Protein AF-A7ILD5-F1 (afdb_monomer_lite)

Organism: Xanthobacter autotrophicus (strain ATCC BAA-1158 / Py2) (NCBI:txid78245)

Sequence (95 aa):
MHHLMLKEKRTEIEAPMATAVENRMMDGTPFTYSGLAAVSEAAGGDEARDRVADRTIQKWRRRGWISFRRIKREVVWSLTAEGEDEKERREAAHG

Secondary structure (DSSP, 8-state):
--SSHHHHHHHHHHHHHHHHHHHHHHT-S-EEHHHHHHHHHHTT--GGGHHHHHHHHHHHHHTTSEEEEEETTEEEEEE-HHHHHHHHHHHHHH-

Structure (mmCIF, N/CA/C/O backbone):
data_AF-A7ILD5-F1
#
_entry.id   AF-A7ILD5-F1
#
loop_
_atom_site.group_PDB
_atom_site.id
_atom_site.type_symbol
_atom_site.label_atom_id
_atom_site.label_alt_id
_atom_site.label_comp_id
_atom_site.label_asym_id
_atom_site.label_entity_id
_atom_site.label_seq_id
_atom_site.pdbx_PDB_ins_code
_atom_site.Cartn_x
_atom_site.Cartn_y
_atom_site.Cartn_z
_atom_site.occupancy
_atom_site.B_iso_or_equiv
_atom_site.auth_seq_id
_atom_site.auth_comp_id
_atom_site.auth_asym_id
_atom_site.auth_atom_id
_atom_site.pdbx_PDB_model_num
ATOM 1 N N . MET A 1 1 ? 38.607 -9.616 -6.667 1.00 45.22 1 MET A N 1
ATOM 2 C CA . MET A 1 1 ? 37.728 -8.496 -7.067 1.00 45.22 1 MET A CA 1
ATOM 3 C C . MET A 1 1 ? 36.529 -9.008 -7.876 1.00 45.22 1 MET A C 1
ATOM 5 O O . MET A 1 1 ? 36.463 -8.783 -9.070 1.00 45.22 1 MET A O 1
ATOM 9 N N . HIS A 1 2 ? 35.591 -9.736 -7.261 1.00 48.38 2 HIS A N 1
ATOM 10 C CA . HIS A 1 2 ? 34.419 -10.301 -7.969 1.00 48.38 2 HIS A CA 1
ATOM 11 C C . HIS A 1 2 ? 33.081 -9.942 -7.293 1.00 48.38 2 HIS A C 1
ATOM 13 O O . HIS A 1 2 ? 32.031 -10.438 -7.678 1.00 48.38 2 HIS A O 1
ATOM 19 N N . HIS A 1 3 ? 33.108 -9.077 -6.271 1.00 48.72 3 HIS A N 1
ATOM 20 C CA . HIS A 1 3 ? 31.947 -8.788 -5.420 1.00 48.72 3 HIS A CA 1
ATOM 21 C C . HIS A 1 3 ? 31.323 -7.399 -5.664 1.00 48.72 3 HIS A C 1
ATOM 23 O O . HIS A 1 3 ? 30.252 -7.112 -5.138 1.00 48.72 3 HIS A O 1
ATOM 29 N N . LEU A 1 4 ? 31.963 -6.534 -6.467 1.00 50.38 4 LEU A N 1
ATOM 30 C CA . LEU A 1 4 ? 31.454 -5.182 -6.744 1.00 50.38 4 LEU A CA 1
ATOM 31 C C . LEU A 1 4 ? 30.505 -5.105 -7.956 1.00 50.38 4 LEU A C 1
ATOM 33 O O . LEU A 1 4 ? 29.567 -4.321 -7.918 1.00 50.38 4 LEU A O 1
ATOM 37 N N . MET A 1 5 ? 30.664 -5.953 -8.980 1.00 51.47 5 MET A N 1
ATOM 38 C CA . MET A 1 5 ? 29.894 -5.836 -10.238 1.00 51.47 5 MET A CA 1
ATOM 39 C C . MET A 1 5 ? 28.457 -6.398 -10.205 1.00 51.47 5 MET A C 1
ATOM 41 O O . MET A 1 5 ? 27.722 -6.262 -11.178 1.00 51.47 5 MET A O 1
ATOM 45 N N . LEU A 1 6 ? 28.016 -7.014 -9.101 1.00 51.62 6 LEU A N 1
ATOM 46 C CA . LEU A 1 6 ? 26.640 -7.529 -8.950 1.00 51.62 6 LEU A CA 1
ATOM 47 C C . LEU A 1 6 ? 25.679 -6.540 -8.270 1.00 51.62 6 LEU A C 1
ATOM 49 O O . LEU A 1 6 ? 24.472 -6.785 -8.253 1.00 51.62 6 LEU A O 1
ATOM 53 N N . LYS A 1 7 ? 26.185 -5.443 -7.689 1.00 47.06 7 LYS A N 1
ATOM 54 C CA . LYS A 1 7 ? 25.333 -4.449 -7.015 1.00 47.06 7 LYS A CA 1
ATOM 55 C C . LYS A 1 7 ? 24.646 -3.514 -8.006 1.00 47.06 7 LYS A C 1
ATOM 57 O O . LYS A 1 7 ? 23.460 -3.265 -7.843 1.00 47.06 7 LYS A O 1
ATOM 62 N N . GLU A 1 8 ? 25.346 -3.086 -9.054 1.00 45.44 8 GLU A N 1
ATOM 63 C CA . GLU A 1 8 ? 24.837 -2.077 -9.996 1.00 45.44 8 GLU A CA 1
ATOM 64 C C . GLU A 1 8 ? 23.656 -2.589 -10.836 1.00 45.44 8 GLU A C 1
ATOM 66 O O . GLU A 1 8 ? 22.636 -1.909 -10.935 1.00 45.44 8 GLU A O 1
ATOM 71 N N . LYS A 1 9 ? 23.707 -3.840 -11.319 1.00 44.94 9 LYS A N 1
ATOM 72 C CA . LYS A 1 9 ? 22.585 -4.452 -12.061 1.00 44.94 9 LYS A CA 1
ATOM 73 C C . LYS A 1 9 ? 21.360 -4.789 -11.202 1.00 44.94 9 LYS A C 1
ATOM 75 O O . LYS A 1 9 ? 20.265 -4.925 -11.740 1.00 44.94 9 LYS A O 1
ATOM 80 N N . ARG A 1 10 ? 21.516 -4.951 -9.881 1.00 50.50 10 ARG A N 1
ATOM 81 C CA . ARG A 1 10 ? 20.390 -5.241 -8.970 1.00 50.50 10 ARG A CA 1
ATOM 82 C C . ARG A 1 10 ? 19.484 -4.025 -8.795 1.00 50.50 10 ARG A C 1
ATOM 84 O O . ARG A 1 10 ? 18.268 -4.170 -8.785 1.00 50.50 10 ARG A O 1
ATOM 91 N N . THR A 1 11 ? 20.079 -2.841 -8.710 1.00 51.59 11 THR A N 1
ATOM 92 C CA . THR A 1 11 ? 19.379 -1.577 -8.459 1.00 51.59 11 THR A CA 1
ATOM 93 C C . THR A 1 11 ? 18.482 -1.137 -9.611 1.00 51.59 11 THR A C 1
ATOM 95 O O . THR A 1 11 ? 17.367 -0.684 -9.364 1.00 51.59 11 THR A O 1
ATOM 98 N N . GLU A 1 12 ? 18.926 -1.301 -10.858 1.00 52.22 12 GLU A N 1
ATOM 99 C CA . GLU A 1 12 ? 18.205 -0.756 -12.018 1.00 52.22 12 GLU A CA 1
ATOM 100 C C . GLU A 1 12 ? 16.913 -1.502 -12.351 1.00 52.22 12 GLU A C 1
ATOM 102 O O . GLU A 1 12 ? 15.983 -0.881 -12.851 1.00 52.22 12 GLU A O 1
ATOM 107 N N . ILE A 1 13 ? 16.816 -2.803 -12.049 1.00 52.28 13 ILE A N 1
ATOM 108 C CA . ILE A 1 13 ? 15.582 -3.568 -12.294 1.00 52.28 13 ILE A CA 1
ATOM 109 C C . ILE A 1 13 ? 14.670 -3.580 -11.057 1.00 52.28 13 ILE A C 1
ATOM 111 O O . ILE A 1 13 ? 13.449 -3.615 -11.181 1.00 52.28 13 ILE A O 1
ATOM 115 N N . GLU A 1 14 ? 15.237 -3.504 -9.849 1.00 54.88 14 GLU A N 1
ATOM 116 C CA . GLU A 1 14 ? 14.457 -3.448 -8.606 1.00 54.88 14 GLU A CA 1
ATOM 117 C C . GLU A 1 14 ? 13.728 -2.104 -8.439 1.00 54.88 14 GLU A C 1
ATOM 119 O O . GLU A 1 14 ? 12.598 -2.087 -7.953 1.00 54.88 14 GLU A O 1
ATOM 124 N N . ALA A 1 15 ? 14.321 -0.996 -8.900 1.00 60.78 15 ALA A N 1
ATOM 125 C CA . ALA A 1 15 ? 13.708 0.331 -8.856 1.00 60.78 15 ALA A CA 1
ATOM 126 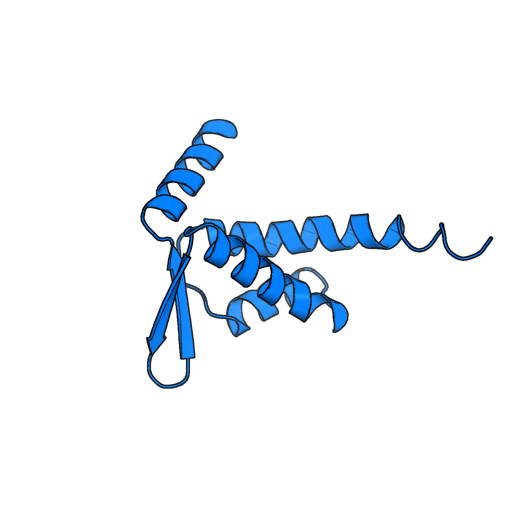C C . ALA A 1 15 ? 12.368 0.438 -9.625 1.00 60.78 15 ALA A C 1
ATOM 128 O O . ALA A 1 15 ? 11.376 0.799 -8.995 1.00 60.78 15 ALA A O 1
ATOM 129 N N . PRO A 1 16 ? 12.257 0.097 -10.927 1.00 60.66 16 PRO A N 1
ATOM 130 C CA . PRO A 1 16 ? 10.998 0.218 -11.669 1.00 60.66 16 PRO A CA 1
ATOM 131 C C . PRO A 1 16 ? 9.899 -0.717 -11.144 1.00 60.66 16 PRO A C 1
ATOM 133 O O . PRO A 1 16 ? 8.724 -0.356 -11.159 1.00 60.66 16 PRO A O 1
ATOM 136 N N . MET A 1 17 ? 10.263 -1.892 -10.622 1.00 61.97 17 MET A N 1
ATOM 137 C CA . MET A 1 17 ? 9.304 -2.844 -10.044 1.00 61.97 17 MET A CA 1
ATOM 138 C C . MET A 1 17 ? 8.784 -2.391 -8.684 1.00 61.97 17 MET A C 1
ATOM 140 O O . MET A 1 17 ? 7.580 -2.459 -8.430 1.00 61.97 17 MET A O 1
ATOM 144 N N . ALA A 1 18 ? 9.672 -1.885 -7.822 1.00 72.06 18 ALA A N 1
ATOM 145 C CA . ALA A 1 18 ? 9.269 -1.245 -6.577 1.00 72.06 18 ALA A CA 1
ATOM 146 C C . ALA A 1 18 ? 8.329 -0.066 -6.858 1.00 72.06 18 ALA A C 1
ATOM 148 O O . ALA A 1 18 ? 7.312 0.058 -6.183 1.00 72.06 18 ALA A O 1
ATOM 149 N N . THR A 1 19 ? 8.601 0.722 -7.901 1.00 82.38 19 THR A N 1
ATOM 150 C CA . THR A 1 19 ? 7.723 1.812 -8.339 1.00 82.38 19 THR A CA 1
ATOM 151 C C . THR A 1 19 ? 6.355 1.311 -8.805 1.00 82.38 19 THR A C 1
ATOM 153 O O . THR A 1 19 ? 5.350 1.887 -8.413 1.00 82.38 19 THR A O 1
ATOM 156 N N . ALA A 1 20 ? 6.263 0.221 -9.575 1.00 88.25 20 ALA A N 1
ATOM 157 C CA . ALA A 1 20 ? 4.969 -0.316 -10.018 1.00 88.25 20 ALA A CA 1
ATOM 158 C C . ALA A 1 20 ? 4.089 -0.793 -8.844 1.00 88.25 20 ALA A C 1
ATOM 160 O O . ALA A 1 20 ? 2.899 -0.481 -8.787 1.00 88.25 20 ALA A O 1
ATOM 161 N N . VAL A 1 21 ? 4.682 -1.505 -7.879 1.00 90.50 21 VAL A N 1
ATOM 162 C CA . VAL A 1 21 ? 3.984 -1.949 -6.661 1.00 90.50 21 VAL A CA 1
ATOM 163 C C . VAL A 1 21 ? 3.609 -0.759 -5.777 1.00 90.50 21 VAL A C 1
ATOM 165 O O . VAL A 1 21 ? 2.475 -0.687 -5.310 1.00 90.50 21 VAL A O 1
ATOM 168 N N . GLU A 1 22 ? 4.529 0.185 -5.557 1.00 91.81 22 GLU A N 1
ATOM 169 C CA . GLU A 1 22 ? 4.249 1.392 -4.772 1.00 91.81 22 GLU A CA 1
ATOM 170 C C . GLU A 1 22 ? 3.147 2.239 -5.425 1.00 91.81 22 GLU A C 1
ATOM 172 O O . GLU A 1 22 ? 2.257 2.696 -4.715 1.00 91.81 22 GLU A O 1
ATOM 177 N N . ASN A 1 23 ? 3.130 2.371 -6.755 1.00 92.12 23 ASN A N 1
ATOM 178 C CA . ASN A 1 23 ? 2.064 3.063 -7.484 1.00 92.12 23 ASN A CA 1
ATOM 179 C C . ASN A 1 23 ? 0.716 2.358 -7.311 1.00 92.12 23 ASN A C 1
ATOM 181 O O . ASN A 1 23 ? -0.278 3.016 -7.017 1.00 92.12 23 ASN A O 1
ATOM 185 N N . ARG A 1 24 ? 0.681 1.022 -7.426 1.00 94.06 24 ARG A N 1
ATOM 186 C CA . ARG A 1 24 ? -0.544 0.248 -7.181 1.00 94.06 24 ARG A CA 1
ATOM 187 C C . ARG A 1 24 ? -1.050 0.432 -5.754 1.00 94.06 24 ARG A C 1
ATOM 189 O O . ARG A 1 24 ? -2.248 0.513 -5.546 1.00 94.06 24 ARG A O 1
ATOM 196 N N . MET A 1 25 ? -0.171 0.481 -4.760 1.00 94.75 25 MET A N 1
ATOM 197 C CA . MET A 1 25 ? -0.594 0.701 -3.374 1.00 94.75 25 MET A CA 1
ATOM 198 C C . MET A 1 25 ? -1.039 2.150 -3.125 1.00 94.75 25 MET A C 1
ATOM 200 O O . MET A 1 25 ? -1.905 2.375 -2.283 1.00 94.75 25 MET A O 1
ATOM 204 N N . MET A 1 26 ? -0.459 3.117 -3.845 1.00 94.25 26 MET A N 1
ATOM 205 C CA . MET A 1 26 ? -0.762 4.544 -3.701 1.00 94.25 26 MET A CA 1
ATOM 206 C C . MET A 1 26 ? -2.038 4.973 -4.432 1.00 94.25 26 MET A C 1
ATOM 208 O O . MET A 1 26 ? -2.553 6.050 -4.161 1.00 94.25 26 MET A O 1
ATOM 212 N N . ASP A 1 27 ? -2.591 4.147 -5.325 1.00 92.00 27 ASP A N 1
ATOM 213 C CA . ASP A 1 27 ? -3.863 4.466 -5.989 1.00 92.00 27 ASP A CA 1
ATOM 214 C C . ASP A 1 27 ? -5.050 4.566 -5.001 1.00 92.00 27 ASP A C 1
ATOM 216 O O . ASP A 1 27 ? -6.068 5.198 -5.293 1.00 92.00 27 ASP A O 1
ATOM 220 N N . GLY A 1 28 ? -4.894 4.012 -3.793 1.00 90.56 28 GLY A N 1
ATOM 221 C CA . GLY A 1 28 ? -5.875 4.033 -2.704 1.00 90.56 28 GLY A CA 1
ATOM 222 C C . GLY A 1 28 ? -6.956 2.958 -2.809 1.00 90.56 28 GLY A C 1
ATOM 223 O O . GLY A 1 28 ? -7.721 2.739 -1.868 1.00 90.56 28 GLY A O 1
ATOM 224 N N . THR A 1 29 ? -7.006 2.210 -3.910 1.00 95.12 29 THR A N 1
ATOM 225 C CA . THR A 1 29 ? -7.903 1.065 -4.035 1.00 95.12 29 THR A CA 1
ATOM 226 C 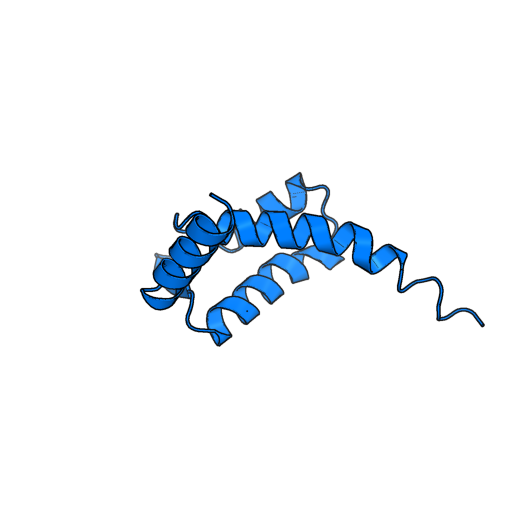C . THR A 1 29 ? -7.392 -0.105 -3.190 1.00 95.12 29 THR A C 1
ATOM 228 O O . THR A 1 29 ? -6.198 -0.428 -3.233 1.00 95.12 29 THR A O 1
ATOM 231 N N . PRO A 1 30 ? -8.272 -0.797 -2.439 1.00 96.44 30 PRO A N 1
ATOM 232 C CA . PRO A 1 30 ? -7.866 -1.958 -1.661 1.00 96.44 30 PRO A CA 1
ATOM 233 C C . PRO A 1 30 ? -7.171 -3.022 -2.516 1.00 96.44 30 PRO A C 1
ATOM 235 O O . PRO A 1 30 ? -7.520 -3.241 -3.680 1.00 96.44 30 PRO A O 1
ATOM 238 N N . PHE A 1 31 ? -6.194 -3.708 -1.930 1.00 95.62 31 PHE A N 1
ATOM 239 C CA . PHE A 1 31 ? -5.364 -4.682 -2.635 1.00 95.62 31 PHE A CA 1
ATOM 240 C C . PHE A 1 31 ? -5.074 -5.913 -1.776 1.00 95.62 31 PHE A C 1
ATOM 242 O O . PHE A 1 31 ? -5.161 -5.896 -0.549 1.00 95.62 31 PHE A O 1
ATOM 249 N N . THR A 1 32 ? -4.706 -7.009 -2.430 1.00 95.44 32 THR A N 1
ATOM 250 C CA . THR A 1 32 ? -4.259 -8.250 -1.788 1.00 95.44 32 THR A CA 1
ATOM 251 C C . THR A 1 32 ? -2.795 -8.504 -2.123 1.00 95.44 32 THR A C 1
ATOM 253 O O . THR A 1 32 ? -2.259 -7.948 -3.083 1.00 95.44 32 THR A O 1
ATOM 256 N N . TYR A 1 33 ? -2.139 -9.376 -1.354 1.00 92.44 33 TYR A N 1
ATOM 257 C CA . TYR A 1 33 ? -0.779 -9.809 -1.686 1.00 92.44 33 TYR A CA 1
ATOM 258 C C . TYR A 1 33 ? -0.712 -10.436 -3.085 1.00 92.44 33 TYR A C 1
ATOM 260 O O . TYR A 1 33 ? 0.159 -10.077 -3.868 1.00 92.44 33 TYR A O 1
ATOM 268 N N . SER A 1 34 ? -1.660 -11.316 -3.425 1.00 90.50 34 SER A N 1
ATOM 269 C CA . SER A 1 34 ? -1.711 -11.950 -4.746 1.00 90.50 34 SER A CA 1
ATOM 270 C C . SER A 1 34 ? -1.895 -10.932 -5.873 1.00 90.50 34 SER A C 1
ATOM 272 O O . SER A 1 34 ? -1.258 -11.058 -6.914 1.00 90.50 34 SER A O 1
ATOM 274 N N . GLY A 1 35 ? -2.700 -9.887 -5.654 1.00 91.81 35 GLY A N 1
ATOM 275 C CA . GLY A 1 35 ? -2.843 -8.787 -6.607 1.00 91.81 35 GLY A CA 1
ATOM 276 C C . GLY A 1 35 ? -1.535 -8.022 -6.827 1.00 91.81 35 GLY A C 1
ATOM 277 O O . GLY A 1 35 ? -1.179 -7.739 -7.967 1.00 91.81 35 GLY A O 1
ATOM 278 N N . LEU A 1 36 ? -0.783 -7.732 -5.760 1.00 90.88 36 LEU A N 1
ATOM 279 C CA . LEU A 1 36 ? 0.529 -7.083 -5.885 1.00 90.88 36 LEU A CA 1
ATOM 280 C C . LEU A 1 36 ? 1.585 -7.991 -6.524 1.00 90.88 36 LEU A C 1
ATOM 282 O O . LEU A 1 36 ? 2.414 -7.503 -7.289 1.00 90.88 36 LEU A O 1
ATOM 286 N N . ALA A 1 37 ? 1.548 -9.295 -6.243 1.00 87.38 37 ALA A N 1
ATOM 287 C CA . ALA A 1 37 ? 2.425 -10.269 -6.884 1.00 87.38 37 ALA A CA 1
ATOM 288 C C . ALA A 1 37 ? 2.196 -10.295 -8.405 1.00 87.38 37 ALA A C 1
ATOM 290 O O . ALA A 1 37 ? 3.157 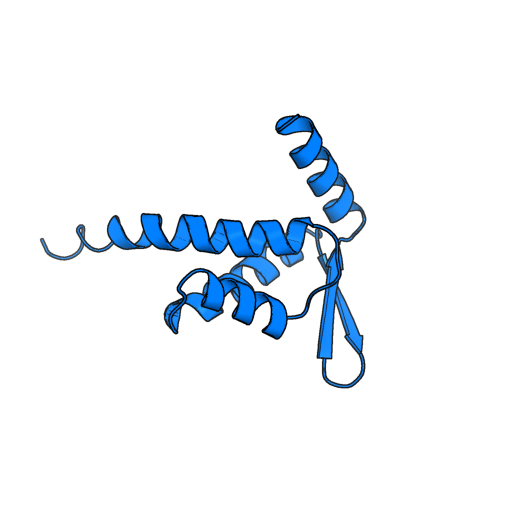-10.194 -9.160 1.00 87.38 37 ALA A O 1
ATOM 291 N N . ALA A 1 38 ? 0.936 -10.281 -8.856 1.00 87.62 38 ALA A N 1
ATOM 292 C CA . ALA A 1 38 ? 0.600 -10.205 -10.280 1.00 87.62 38 ALA A CA 1
ATOM 293 C C . ALA A 1 38 ? 1.077 -8.896 -10.943 1.00 87.62 38 ALA A C 1
ATOM 295 O O . ALA A 1 38 ? 1.570 -8.914 -12.069 1.00 87.62 38 ALA A O 1
ATOM 296 N N . VAL A 1 39 ? 0.988 -7.754 -10.246 1.00 88.31 39 VAL A N 1
ATOM 297 C CA . VAL A 1 39 ? 1.554 -6.476 -10.730 1.00 88.31 39 VAL A CA 1
ATOM 298 C C . VAL A 1 39 ? 3.074 -6.569 -10.873 1.00 88.31 39 VAL A C 1
ATOM 300 O O . VAL A 1 39 ? 3.636 -6.109 -11.867 1.00 88.31 39 VAL A O 1
ATOM 303 N N . SER A 1 40 ? 3.744 -7.188 -9.900 1.00 83.81 40 SER A N 1
ATOM 304 C CA . SER A 1 40 ? 5.188 -7.418 -9.956 1.00 83.81 40 SER A CA 1
ATOM 305 C C . SER A 1 40 ? 5.581 -8.371 -11.092 1.00 83.81 40 SER A C 1
ATOM 307 O O . SER A 1 40 ? 6.617 -8.164 -11.721 1.00 83.81 40 SER A O 1
ATOM 309 N N . GLU A 1 41 ? 4.782 -9.404 -11.360 1.00 81.94 41 GLU A N 1
ATOM 310 C CA . GLU A 1 41 ? 4.991 -10.353 -12.458 1.00 81.94 41 GLU A CA 1
ATOM 311 C C . GLU A 1 41 ? 4.840 -9.662 -13.818 1.00 81.94 41 GLU A C 1
ATOM 313 O O . GLU A 1 41 ? 5.746 -9.740 -14.648 1.00 81.94 41 GLU A O 1
ATOM 318 N N . ALA A 1 42 ? 3.762 -8.895 -14.012 1.00 82.38 42 ALA A N 1
ATOM 319 C CA . ALA A 1 42 ? 3.501 -8.147 -15.244 1.00 82.38 42 ALA A CA 1
ATOM 320 C C . ALA A 1 42 ? 4.581 -7.095 -15.557 1.00 82.38 42 ALA A C 1
ATOM 322 O O . ALA A 1 42 ? 4.851 -6.810 -16.722 1.00 82.38 42 ALA A O 1
ATOM 323 N N . ALA A 1 43 ? 5.248 -6.558 -14.531 1.00 78.81 43 ALA A N 1
ATOM 324 C CA . ALA A 1 43 ? 6.413 -5.686 -14.682 1.00 78.81 43 ALA A CA 1
ATOM 325 C C . ALA A 1 43 ? 7.710 -6.441 -15.074 1.00 78.81 43 ALA A C 1
ATOM 327 O O . ALA A 1 43 ? 8.787 -5.843 -15.095 1.00 78.81 43 ALA A O 1
ATOM 328 N N . GLY A 1 44 ? 7.623 -7.744 -15.378 1.00 73.25 44 GLY A N 1
ATOM 329 C CA . GLY A 1 44 ? 8.730 -8.611 -15.791 1.00 73.25 44 GLY A CA 1
ATOM 330 C C . GLY A 1 44 ? 9.401 -9.367 -14.639 1.00 73.25 44 GLY A C 1
ATOM 331 O O . GLY A 1 44 ? 10.619 -9.536 -14.666 1.00 73.25 44 GLY A O 1
ATOM 332 N N . GLY A 1 45 ? 8.646 -9.739 -13.597 1.00 61.72 45 GLY A N 1
ATOM 333 C CA . GLY A 1 45 ? 9.119 -10.343 -12.338 1.00 61.72 45 GLY A CA 1
ATOM 334 C C . GLY A 1 45 ? 9.698 -11.773 -12.433 1.00 61.72 45 GLY A C 1
ATOM 335 O O . GLY A 1 45 ? 9.410 -12.500 -13.368 1.00 61.72 45 GLY A O 1
ATOM 336 N N . ASP A 1 46 ? 10.517 -12.158 -11.443 1.00 65.62 46 ASP A N 1
ATOM 337 C CA . ASP A 1 46 ? 11.110 -13.497 -11.203 1.00 65.62 46 ASP A CA 1
ATOM 338 C C . ASP A 1 46 ? 11.143 -13.750 -9.672 1.00 65.62 46 ASP A C 1
ATOM 340 O O . ASP A 1 46 ? 10.984 -12.800 -8.902 1.00 65.62 46 ASP A O 1
ATOM 344 N N . GLU A 1 47 ? 11.385 -14.981 -9.213 1.00 56.06 47 GLU A N 1
ATOM 345 C CA . GLU A 1 47 ? 11.231 -15.522 -7.843 1.00 56.06 47 GLU A CA 1
ATOM 346 C C . GLU A 1 47 ? 11.860 -14.661 -6.716 1.00 56.06 47 GLU A C 1
ATOM 348 O O . GLU A 1 47 ? 11.354 -14.577 -5.595 1.00 56.06 47 GLU A O 1
ATOM 353 N N . ALA A 1 48 ? 12.941 -13.922 -7.000 1.00 59.25 48 ALA A N 1
ATOM 354 C CA . ALA A 1 48 ? 13.552 -12.976 -6.055 1.00 59.25 48 ALA A CA 1
ATOM 355 C C . ALA A 1 48 ? 12.674 -11.740 -5.737 1.00 59.25 48 ALA A C 1
ATOM 357 O O . ALA A 1 48 ? 12.991 -10.983 -4.811 1.00 59.25 48 ALA A O 1
ATOM 358 N N . ARG A 1 49 ? 11.590 -11.520 -6.492 1.00 59.50 49 ARG A N 1
ATOM 359 C CA . ARG A 1 49 ? 10.774 -10.295 -6.514 1.00 59.50 49 ARG A CA 1
ATOM 360 C C . ARG A 1 49 ? 9.398 -10.430 -5.868 1.00 59.50 49 ARG A C 1
ATOM 362 O O . ARG A 1 49 ? 8.834 -9.398 -5.524 1.00 59.50 49 ARG A O 1
ATOM 369 N N . ASP A 1 50 ? 8.954 -11.631 -5.504 1.00 63.34 50 ASP A N 1
ATOM 370 C CA . ASP A 1 50 ? 7.879 -11.817 -4.505 1.00 63.34 50 ASP A CA 1
ATOM 371 C C . ASP A 1 50 ? 8.217 -11.097 -3.187 1.00 63.34 50 ASP A C 1
ATOM 373 O O . ASP A 1 50 ? 7.369 -10.530 -2.493 1.00 63.34 50 ASP A O 1
ATOM 377 N N . ARG A 1 51 ? 9.519 -10.986 -2.899 1.00 79.44 51 ARG A N 1
ATOM 378 C CA . ARG A 1 51 ? 10.042 -10.179 -1.795 1.00 79.44 51 ARG A CA 1
ATOM 379 C C . ARG A 1 51 ? 9.823 -8.681 -1.981 1.00 79.44 51 ARG A C 1
ATOM 381 O O . ARG A 1 51 ? 9.929 -7.959 -1.002 1.00 79.44 51 ARG A O 1
ATOM 388 N N . VAL A 1 52 ? 9.615 -8.161 -3.191 1.00 84.38 52 VAL A N 1
ATOM 389 C CA . VAL A 1 52 ? 9.334 -6.729 -3.411 1.00 84.38 52 VAL A CA 1
ATOM 390 C C . VAL A 1 52 ? 7.952 -6.398 -2.863 1.00 84.38 52 VAL A C 1
ATOM 392 O O . VAL A 1 52 ? 7.863 -5.516 -2.017 1.00 84.38 52 VAL A O 1
ATOM 395 N N . ALA A 1 53 ? 6.910 -7.144 -3.246 1.00 88.38 53 ALA A N 1
ATOM 396 C CA . ALA A 1 53 ? 5.558 -6.932 -2.726 1.00 88.38 53 ALA A CA 1
ATOM 397 C C . ALA A 1 53 ? 5.520 -7.032 -1.192 1.00 88.38 53 ALA A C 1
ATOM 399 O O . ALA A 1 53 ? 5.045 -6.113 -0.521 1.00 88.38 53 ALA A O 1
ATOM 400 N N . ASP A 1 54 ? 6.106 -8.093 -0.628 1.00 89.94 54 ASP A N 1
ATOM 401 C CA . ASP A 1 54 ? 6.175 -8.278 0.826 1.00 89.94 54 ASP A CA 1
ATOM 402 C C . ASP A 1 54 ? 6.986 -7.168 1.525 1.00 89.94 54 ASP A C 1
ATOM 404 O O . ASP A 1 54 ? 6.505 -6.552 2.479 1.00 89.94 54 ASP A O 1
ATOM 408 N N . ARG A 1 55 ? 8.183 -6.817 1.025 1.00 90.62 55 ARG A N 1
ATOM 409 C CA . ARG A 1 55 ? 8.996 -5.730 1.610 1.00 90.62 55 ARG A CA 1
ATOM 410 C C . ARG A 1 55 ? 8.282 -4.385 1.549 1.00 90.62 55 ARG A C 1
ATOM 412 O O . ARG A 1 55 ? 8.375 -3.620 2.513 1.00 90.62 55 ARG A O 1
ATOM 419 N N . THR A 1 56 ? 7.576 -4.090 0.460 1.00 92.06 56 THR A N 1
ATOM 420 C CA . THR A 1 56 ? 6.825 -2.840 0.313 1.00 92.06 56 THR A CA 1
ATOM 421 C C . THR A 1 56 ? 5.641 -2.803 1.277 1.00 92.06 56 THR A C 1
ATOM 423 O O . THR A 1 56 ? 5.518 -1.830 2.024 1.00 92.06 56 THR A O 1
ATOM 426 N N . ILE A 1 57 ? 4.857 -3.885 1.380 1.00 93.88 57 ILE A N 1
ATOM 427 C CA . ILE A 1 57 ? 3.786 -4.013 2.384 1.00 93.88 57 ILE A CA 1
ATOM 428 C C . ILE A 1 57 ? 4.346 -3.800 3.795 1.00 93.88 57 ILE A C 1
ATOM 430 O O . ILE A 1 57 ? 3.831 -2.981 4.556 1.00 93.88 57 ILE A O 1
ATOM 434 N N . GLN A 1 58 ? 5.433 -4.482 4.157 1.00 94.88 58 GLN A N 1
ATOM 435 C CA . GLN A 1 58 ? 6.032 -4.352 5.487 1.00 94.88 58 GLN A CA 1
ATOM 436 C C . GLN A 1 58 ? 6.585 -2.947 5.753 1.00 94.88 58 GLN A C 1
ATOM 438 O O . GLN A 1 58 ? 6.516 -2.455 6.881 1.00 94.88 58 GLN A O 1
ATOM 443 N N . LYS A 1 59 ? 7.155 -2.284 4.742 1.00 94.62 59 LYS A N 1
ATOM 444 C CA . LYS A 1 59 ? 7.623 -0.893 4.833 1.00 94.62 59 LYS A CA 1
ATOM 445 C C . LYS A 1 59 ? 6.454 0.056 5.097 1.00 94.62 59 LYS A C 1
ATOM 447 O O . LYS A 1 59 ? 6.537 0.844 6.032 1.00 94.62 59 LYS A O 1
ATOM 452 N N . TRP A 1 60 ? 5.376 -0.037 4.325 1.00 96.06 60 TRP A N 1
ATOM 453 C CA . TRP A 1 60 ? 4.219 0.855 4.449 1.00 96.06 60 TRP A CA 1
ATOM 454 C C . TRP A 1 60 ? 3.438 0.603 5.735 1.00 96.06 60 TRP A C 1
ATOM 456 O O . TRP A 1 60 ? 3.072 1.546 6.430 1.00 96.06 60 TRP A O 1
ATOM 466 N N . ARG A 1 61 ? 3.286 -0.665 6.130 1.00 96.31 61 ARG A N 1
ATOM 467 C CA . ARG A 1 61 ? 2.673 -1.030 7.410 1.00 96.31 61 ARG A CA 1
ATOM 468 C C . ARG A 1 61 ? 3.447 -0.457 8.597 1.00 96.31 61 ARG A C 1
ATOM 470 O O . ARG A 1 61 ? 2.837 0.059 9.523 1.00 96.31 61 ARG A O 1
ATOM 477 N N . ARG A 1 62 ? 4.785 -0.521 8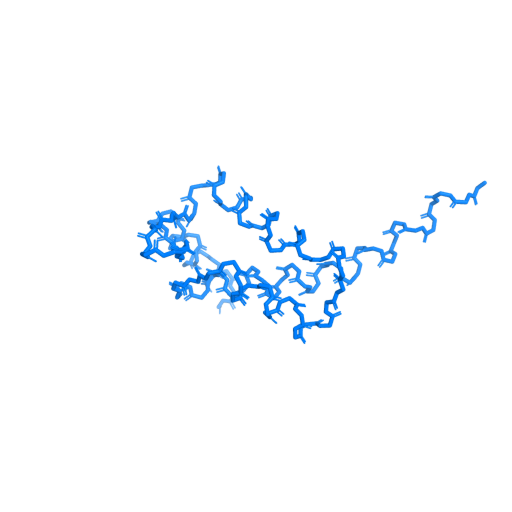.577 1.00 97.06 62 ARG A N 1
ATOM 478 C CA . ARG A 1 62 ? 5.629 0.085 9.628 1.00 97.06 62 ARG A CA 1
ATOM 479 C C . ARG A 1 62 ? 5.516 1.608 9.686 1.00 97.06 62 ARG A C 1
ATOM 481 O O . ARG A 1 62 ? 5.778 2.175 10.737 1.00 97.06 62 ARG A O 1
ATOM 488 N N . ARG A 1 63 ? 5.150 2.249 8.575 1.00 95.50 63 ARG A N 1
ATOM 489 C CA . ARG A 1 63 ? 4.905 3.694 8.491 1.00 95.50 63 ARG A CA 1
ATOM 490 C C . ARG A 1 63 ? 3.489 4.102 8.894 1.00 95.50 63 ARG A C 1
ATOM 492 O O . ARG A 1 63 ? 3.223 5.289 8.893 1.00 95.50 63 ARG A O 1
ATOM 499 N N . GLY A 1 64 ? 2.600 3.151 9.183 1.00 97.38 64 GLY A N 1
ATOM 500 C CA . GLY A 1 64 ? 1.201 3.443 9.504 1.00 97.38 64 GLY A CA 1
ATOM 501 C C . GLY A 1 64 ? 0.308 3.708 8.289 1.00 97.38 64 GLY A C 1
ATOM 502 O O . GLY A 1 64 ? -0.898 3.826 8.454 1.00 97.38 64 GLY A O 1
ATOM 503 N N . TRP A 1 65 ? 0.849 3.701 7.065 1.00 97.81 65 TRP A N 1
ATOM 504 C CA . TRP A 1 65 ? 0.129 4.102 5.844 1.00 97.81 65 TRP A CA 1
ATOM 505 C C . TRP A 1 65 ? -0.927 3.107 5.367 1.00 97.81 65 TRP A C 1
ATOM 507 O O . TRP A 1 65 ? -1.821 3.469 4.611 1.00 97.81 65 TRP A O 1
ATOM 517 N N . ILE A 1 66 ? -0.826 1.842 5.778 1.00 98.12 66 ILE A N 1
ATOM 518 C CA . ILE A 1 66 ? -1.794 0.802 5.419 1.00 98.12 66 ILE A CA 1
ATOM 519 C C . ILE A 1 66 ? -2.205 -0.015 6.632 1.00 98.12 66 ILE A C 1
ATOM 521 O O . ILE A 1 66 ? -1.421 -0.263 7.551 1.00 98.12 66 ILE A O 1
ATOM 525 N N . SER A 1 67 ? -3.432 -0.516 6.577 1.00 97.50 67 SER A N 1
ATOM 526 C CA . SER A 1 67 ? -3.969 -1.505 7.507 1.00 97.50 67 SER A CA 1
ATOM 527 C C . SER A 1 67 ? -4.533 -2.691 6.730 1.00 97.50 67 SER A C 1
ATOM 529 O O . SER A 1 67 ? -4.698 -2.614 5.512 1.00 97.50 67 SER A O 1
ATOM 531 N N . PHE A 1 68 ? -4.803 -3.803 7.416 1.00 97.12 68 PHE A N 1
ATOM 532 C CA . PHE A 1 68 ? -5.444 -4.955 6.792 1.00 97.12 68 PHE A CA 1
ATOM 533 C C . PHE A 1 68 ? -6.720 -5.361 7.511 1.00 97.12 68 PHE A C 1
ATOM 535 O O . PHE A 1 68 ? -6.851 -5.226 8.729 1.00 97.12 68 PHE A O 1
ATOM 542 N N . ARG A 1 69 ? -7.627 -5.959 6.745 1.00 96.69 69 ARG A N 1
ATOM 543 C CA . ARG A 1 69 ? -8.758 -6.734 7.248 1.00 96.69 69 ARG A CA 1
ATOM 544 C C . ARG A 1 69 ? -8.700 -8.137 6.661 1.00 96.69 69 ARG A C 1
ATOM 546 O O . ARG A 1 69 ? -8.293 -8.333 5.518 1.00 96.69 69 ARG A O 1
ATOM 553 N N . ARG A 1 70 ? -9.101 -9.130 7.454 1.00 96.50 70 ARG A N 1
ATOM 554 C CA . ARG A 1 70 ? -9.275 -10.504 6.969 1.00 96.50 70 ARG A CA 1
ATOM 555 C C . ARG A 1 70 ? -10.706 -10.682 6.487 1.00 96.50 70 ARG A C 1
ATOM 557 O O . ARG A 1 70 ? -11.637 -10.526 7.272 1.00 96.50 70 ARG A O 1
ATOM 564 N N . ILE A 1 71 ? -10.868 -11.019 5.213 1.00 93.81 71 ILE A N 1
ATOM 565 C CA . ILE A 1 71 ? -12.161 -11.321 4.599 1.00 93.81 71 ILE A CA 1
ATOM 566 C C . ILE A 1 71 ? -12.114 -12.781 4.152 1.00 93.81 71 ILE A C 1
ATOM 568 O O . ILE A 1 71 ? -11.432 -13.136 3.193 1.00 93.81 71 ILE A O 1
ATOM 572 N N . LYS A 1 72 ? -12.824 -13.654 4.876 1.00 92.88 72 LYS A N 1
ATOM 573 C CA . LYS A 1 72 ? -12.761 -15.115 4.695 1.00 92.88 72 LYS A CA 1
ATOM 574 C C . LYS A 1 72 ? -11.313 -15.628 4.800 1.00 92.88 72 LYS A C 1
ATOM 576 O O . LYS A 1 72 ? -10.755 -15.653 5.893 1.00 92.88 72 LYS A O 1
ATOM 581 N N . ARG A 1 73 ? -10.722 -16.053 3.679 1.00 91.56 73 ARG A N 1
ATOM 582 C CA . ARG A 1 73 ? -9.354 -16.588 3.585 1.00 91.56 73 ARG A CA 1
ATOM 583 C C . ARG A 1 73 ? -8.341 -15.566 3.069 1.00 91.56 73 ARG A C 1
ATOM 585 O O . ARG A 1 73 ? -7.162 -15.886 2.996 1.00 91.56 73 ARG A O 1
ATOM 592 N N . GLU A 1 74 ? -8.781 -14.358 2.736 1.00 91.62 74 GLU A N 1
ATOM 593 C CA . GLU A 1 74 ? -7.936 -13.337 2.126 1.00 91.62 74 GLU A CA 1
ATOM 594 C C . GLU A 1 74 ? -7.602 -12.213 3.106 1.00 91.62 74 GLU A C 1
ATOM 596 O O . GLU A 1 74 ? -8.402 -11.833 3.966 1.00 91.62 74 GLU A O 1
ATOM 601 N N . VAL A 1 75 ? -6.391 -11.675 2.961 1.00 96.06 75 VAL A N 1
ATOM 602 C CA . VAL A 1 75 ? -5.944 -10.458 3.639 1.00 96.06 75 VAL A CA 1
ATOM 603 C C . VAL A 1 75 ? -6.054 -9.317 2.639 1.00 96.06 75 VAL A C 1
ATOM 605 O O . VAL A 1 75 ? -5.332 -9.297 1.641 1.00 96.06 75 VAL A O 1
ATOM 608 N N . VAL A 1 76 ? -6.955 -8.382 2.922 1.00 96.88 76 VAL A N 1
ATOM 609 C CA . VAL A 1 76 ? -7.174 -7.184 2.112 1.00 96.88 76 VAL A CA 1
ATOM 610 C C . VAL A 1 76 ? -6.549 -6.000 2.829 1.00 96.88 76 VAL A C 1
ATOM 612 O O . VAL A 1 76 ? -6.856 -5.745 3.995 1.00 96.88 76 VAL A O 1
ATOM 615 N N . TRP A 1 77 ? -5.671 -5.298 2.131 1.00 97.75 77 TRP A N 1
ATOM 616 C CA . TRP A 1 77 ? -4.980 -4.103 2.587 1.00 97.75 77 TRP A CA 1
ATOM 617 C C . TRP A 1 77 ? -5.645 -2.857 2.013 1.00 97.75 77 TRP A C 1
ATOM 619 O O . TRP A 1 77 ? -6.147 -2.878 0.890 1.00 97.75 77 TRP A O 1
ATOM 629 N N . SER A 1 78 ? -5.635 -1.773 2.777 1.00 97.56 78 SER A N 1
ATOM 630 C CA . SER 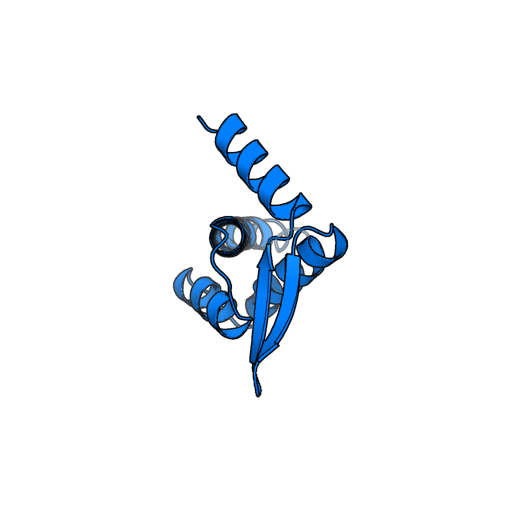A 1 78 ? -6.127 -0.463 2.350 1.00 97.56 78 SER A CA 1
ATOM 631 C C . SER A 1 78 ? -5.314 0.645 3.007 1.00 97.56 78 SER A C 1
ATOM 633 O O . SER A 1 78 ? -4.713 0.416 4.066 1.00 97.56 78 SER A O 1
ATOM 635 N N . LEU A 1 79 ? -5.331 1.840 2.412 1.00 97.56 79 LEU A N 1
ATOM 636 C CA . LEU A 1 79 ? -4.760 3.028 3.037 1.00 97.56 79 LEU A CA 1
ATOM 637 C C . LEU A 1 79 ? -5.451 3.327 4.377 1.00 97.56 79 LEU A C 1
ATOM 639 O O . LEU A 1 79 ? -6.611 2.973 4.616 1.00 97.56 79 LEU A O 1
ATOM 643 N N . THR A 1 80 ? -4.682 3.912 5.285 1.00 97.94 80 THR A N 1
ATOM 644 C CA . THR A 1 80 ? -5.171 4.582 6.496 1.00 97.94 80 THR A CA 1
ATOM 645 C C . THR A 1 80 ? -5.296 6.080 6.224 1.00 97.94 80 THR A C 1
ATOM 647 O O . THR A 1 80 ? -4.878 6.538 5.167 1.00 97.94 80 THR A O 1
ATOM 650 N N . ALA A 1 81 ? -5.794 6.860 7.189 1.00 96.81 81 ALA A N 1
ATOM 651 C CA . ALA A 1 81 ? -5.773 8.322 7.087 1.00 96.81 81 ALA A CA 1
ATOM 652 C C . ALA A 1 81 ? -4.356 8.861 6.800 1.00 96.81 81 ALA A C 1
ATOM 654 O O . ALA A 1 81 ? -4.171 9.615 5.858 1.00 96.81 81 ALA A O 1
ATOM 655 N N . GLU A 1 82 ? -3.337 8.371 7.515 1.00 96.50 82 GLU A N 1
ATOM 656 C CA . GLU A 1 82 ? -1.936 8.755 7.266 1.00 96.50 82 GLU A CA 1
ATOM 657 C C . GLU A 1 82 ? -1.443 8.357 5.865 1.00 96.50 82 GLU A C 1
ATOM 659 O O . GLU A 1 82 ? -0.566 9.006 5.298 1.00 96.50 82 GLU A O 1
ATOM 664 N N . GLY A 1 83 ? -1.966 7.255 5.320 1.00 96.00 83 GLY A N 1
ATOM 665 C CA . GLY A 1 83 ? -1.667 6.820 3.960 1.00 96.00 83 GLY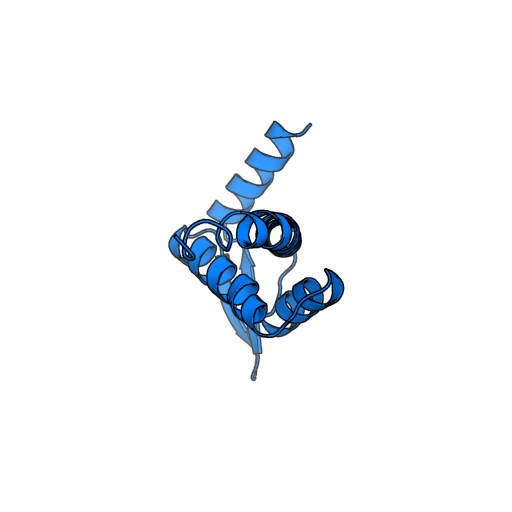 A CA 1
ATOM 666 C C . GLY A 1 83 ? -2.319 7.701 2.897 1.00 96.00 83 GLY A C 1
ATOM 667 O O . GLY A 1 83 ? -1.672 8.004 1.899 1.00 96.00 83 GLY A O 1
ATOM 668 N N . GLU A 1 84 ? -3.563 8.128 3.118 1.00 96.25 84 GLU A N 1
ATOM 669 C CA . GLU A 1 84 ? -4.265 9.079 2.245 1.00 96.25 84 GLU A CA 1
ATOM 670 C C . GLU A 1 84 ? -3.586 10.459 2.278 1.00 96.25 84 GLU A C 1
ATOM 672 O O . GLU A 1 84 ? -3.309 11.019 1.224 1.00 96.25 84 GLU A O 1
ATOM 677 N N . ASP A 1 85 ? -3.182 10.955 3.454 1.00 96.06 85 ASP A N 1
ATOM 678 C CA . ASP A 1 85 ? -2.436 12.219 3.572 1.00 96.06 85 ASP A CA 1
ATOM 679 C C . ASP A 1 85 ? -1.112 12.182 2.782 1.00 96.06 85 ASP A C 1
ATOM 681 O O . ASP A 1 85 ? -0.698 13.156 2.146 1.00 96.06 85 ASP A O 1
ATOM 685 N N . GLU A 1 86 ? -0.401 11.050 2.824 1.00 94.75 86 GLU A N 1
ATOM 686 C CA . GLU A 1 86 ? 0.823 10.863 2.043 1.00 94.75 86 GLU A CA 1
ATOM 687 C C . GLU A 1 86 ? 0.534 10.765 0.541 1.00 94.75 86 GLU A C 1
ATOM 689 O O . GLU A 1 86 ? 1.315 11.286 -0.261 1.00 94.75 86 GLU A O 1
ATOM 694 N N . LYS A 1 87 ? -0.564 10.115 0.148 1.00 93.38 87 LYS A N 1
ATOM 695 C CA . LYS A 1 87 ? -1.010 10.071 -1.245 1.00 93.38 87 LYS A CA 1
ATOM 696 C C . LYS A 1 87 ? -1.262 11.486 -1.765 1.00 93.38 87 LYS A C 1
ATOM 698 O O . LYS A 1 87 ? -0.653 11.872 -2.762 1.00 93.38 87 LYS A O 1
ATOM 703 N N . GLU A 1 88 ? -2.057 12.276 -1.047 1.00 93.12 88 GLU A N 1
ATOM 704 C CA . GLU A 1 88 ? -2.351 13.672 -1.388 1.00 93.12 88 GLU A CA 1
ATOM 705 C C . GLU A 1 88 ? -1.071 14.513 -1.481 1.00 93.12 88 GLU A C 1
ATOM 707 O O . GLU A 1 88 ? -0.882 15.275 -2.429 1.00 93.12 88 GLU A O 1
ATOM 712 N N . ARG A 1 89 ? -0.127 14.329 -0.546 1.00 91.19 89 ARG A N 1
ATOM 713 C CA . ARG A 1 89 ? 1.178 15.007 -0.587 1.00 91.19 89 ARG A CA 1
ATOM 714 C C . ARG A 1 89 ? 1.963 14.684 -1.859 1.00 91.19 89 ARG A C 1
ATOM 716 O O . ARG A 1 89 ? 2.607 15.573 -2.415 1.00 91.19 89 ARG A O 1
ATOM 723 N N . ARG A 1 90 ? 1.958 13.425 -2.304 1.00 86.62 90 ARG A N 1
ATOM 724 C CA . ARG A 1 90 ? 2.654 13.013 -3.533 1.00 86.62 90 ARG A CA 1
ATOM 725 C C . ARG A 1 90 ? 1.974 13.559 -4.776 1.00 86.62 90 ARG A C 1
ATOM 727 O O . ARG A 1 90 ? 2.672 14.005 -5.679 1.00 86.62 90 ARG A O 1
ATOM 734 N N . GLU A 1 91 ? 0.648 13.558 -4.809 1.00 86.00 91 GLU A N 1
ATOM 735 C CA . GLU A 1 91 ? -0.120 14.160 -5.901 1.00 86.00 91 GLU A CA 1
ATOM 736 C C . GLU A 1 91 ? 0.166 15.667 -6.003 1.00 86.00 91 GLU A C 1
ATOM 738 O O . GLU A 1 91 ? 0.459 16.161 -7.088 1.00 86.00 91 GLU A O 1
ATOM 743 N N . ALA A 1 92 ? 0.218 16.377 -4.871 1.00 84.62 92 ALA A N 1
ATOM 744 C CA . ALA A 1 92 ? 0.543 17.804 -4.819 1.00 84.62 92 ALA A CA 1
ATOM 745 C C . ALA A 1 92 ? 2.002 18.137 -5.190 1.00 84.62 92 ALA A C 1
ATOM 747 O O . ALA A 1 92 ? 2.283 19.253 -5.615 1.00 84.62 92 ALA A O 1
ATOM 748 N N . ALA A 1 93 ? 2.942 17.202 -5.022 1.00 79.69 93 ALA A N 1
ATOM 749 C CA . ALA A 1 93 ? 4.350 17.397 -5.383 1.00 79.69 93 ALA A CA 1
ATOM 750 C C . ALA A 1 93 ? 4.643 17.149 -6.877 1.00 79.69 93 ALA A C 1
ATOM 752 O O . ALA A 1 93 ? 5.730 17.487 -7.350 1.00 79.69 93 ALA A O 1
ATOM 753 N N . HIS A 1 94 ? 3.704 16.531 -7.600 1.00 62.75 94 HIS A N 1
ATOM 754 C CA . HIS A 1 94 ? 3.842 16.153 -9.009 1.00 62.75 94 HIS A CA 1
ATOM 755 C C . HIS A 1 94 ? 2.831 16.847 -9.943 1.00 62.75 94 HIS A C 1
ATOM 757 O O . HIS A 1 94 ? 2.851 16.566 -11.144 1.00 62.75 94 HIS A O 1
ATOM 763 N N . GLY A 1 95 ? 1.979 17.733 -9.413 1.00 52.16 95 GLY A N 1
ATOM 764 C CA . GLY A 1 95 ? 1.090 18.630 -10.168 1.00 52.16 95 GLY A CA 1
ATOM 765 C C . GLY A 1 95 ? 1.668 20.031 -10.315 1.00 52.16 95 GLY A C 1
ATOM 766 O O . GLY A 1 95 ? 1.391 20.653 -11.364 1.00 52.16 95 GLY A O 1
#

Foldseek 3Di:
DPPPVVPVVVVPLLVVLLVQLVVVQLVQDKDFLVRSVVSSVVSVDDPVCSVSSVVSVVVCVVVQQKDWDDDPPTIIIGGDPVVNVVSVVVVVVVD

Radius of gyration: 14.96 Å; chains: 1; bounding box: 50×35×25 Å

pLDDT: mean 81.81, std 17.49, range [44.94, 98.12]